Protein AF-A0A1Q8RD65-F1 (afdb_monomer_lite)

Foldseek 3Di:
DPDPPPDDDDDDDDDPVVVVVVQVVQVVVVHGPVRVVVVQVVCCVVVVDDPDDDPVVVVVVVVVVVVVVVVVVVVVCVVVVNDDDPVNCCVPVVD

pLDDT: mean 86.55, std 10.1, range [37.31, 94.0]

Structure (mmCIF, N/CA/C/O backbone):
data_AF-A0A1Q8RD65-F1
#
_entry.id   AF-A0A1Q8RD65-F1
#
loop_
_atom_site.group_PDB
_atom_site.id
_atom_site.type_symbol
_atom_site.label_atom_id
_atom_site.label_alt_id
_atom_site.label_comp_id
_atom_site.label_asym_id
_atom_site.label_entity_id
_atom_site.label_seq_id
_atom_site.pdbx_PDB_ins_code
_atom_site.Cartn_x
_atom_site.Cartn_y
_atom_site.Cartn_z
_atom_site.occupancy
_atom_site.B_iso_or_equiv
_atom_site.auth_seq_id
_atom_site.auth_comp_id
_atom_site.auth_asym_id
_atom_site.auth_atom_id
_atom_site.pdbx_PDB_model_num
ATOM 1 N N . MET A 1 1 ? 18.403 0.215 -37.304 1.00 37.31 1 MET A N 1
ATOM 2 C CA . MET A 1 1 ? 18.913 -0.964 -36.567 1.00 37.31 1 MET A CA 1
ATOM 3 C C . MET A 1 1 ? 18.157 -1.048 -35.247 1.00 37.31 1 MET A C 1
ATOM 5 O O . MET A 1 1 ? 18.375 -0.202 -34.389 1.00 37.31 1 MET A O 1
ATOM 9 N N . SER A 1 2 ? 17.192 -1.964 -35.122 1.00 42.12 2 SER A N 1
A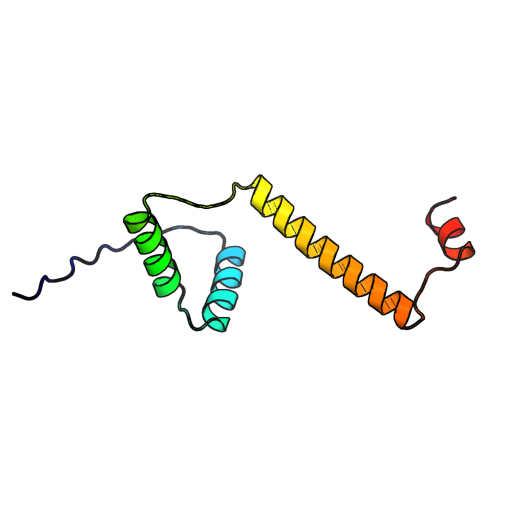TOM 10 C CA . SER A 1 2 ? 16.409 -2.131 -33.888 1.00 42.12 2 SER A CA 1
ATOM 11 C C . SER A 1 2 ? 17.323 -2.690 -32.798 1.00 42.12 2 SER A C 1
ATOM 13 O O . SER A 1 2 ? 17.916 -3.753 -32.973 1.00 42.12 2 SER A O 1
ATOM 15 N N . LYS A 1 3 ? 17.512 -1.939 -31.710 1.00 46.66 3 LYS A N 1
ATOM 16 C CA . LYS A 1 3 ? 18.319 -2.359 -30.564 1.00 46.66 3 LYS A CA 1
ATOM 17 C C . LYS A 1 3 ? 17.575 -3.528 -29.915 1.00 46.66 3 LYS A C 1
ATOM 19 O O . LYS A 1 3 ? 16.586 -3.302 -29.225 1.00 46.66 3 LYS A O 1
ATOM 24 N N . ALA A 1 4 ? 18.004 -4.763 -30.181 1.00 52.22 4 ALA A N 1
ATOM 25 C CA . ALA A 1 4 ? 17.491 -5.931 -29.478 1.00 52.22 4 ALA A CA 1
ATOM 26 C C . ALA A 1 4 ? 17.622 -5.654 -27.975 1.00 52.22 4 ALA A C 1
ATOM 28 O O . ALA A 1 4 ? 18.724 -5.429 -27.468 1.00 52.22 4 ALA A O 1
ATOM 29 N N . ALA A 1 5 ? 16.489 -5.539 -27.284 1.00 63.75 5 ALA A N 1
ATOM 30 C CA . ALA A 1 5 ? 16.483 -5.293 -25.857 1.00 63.75 5 ALA A CA 1
ATOM 31 C C . ALA A 1 5 ? 17.087 -6.531 -25.189 1.00 63.75 5 ALA A C 1
ATOM 33 O O . ALA A 1 5 ? 16.469 -7.591 -25.178 1.00 63.75 5 ALA A O 1
ATOM 34 N N . TYR A 1 6 ? 18.312 -6.415 -24.677 1.00 70.38 6 TYR A N 1
ATOM 35 C CA . TYR A 1 6 ? 18.914 -7.449 -23.844 1.00 70.38 6 TYR A CA 1
ATOM 36 C C . TYR A 1 6 ? 18.089 -7.553 -22.560 1.00 70.38 6 TYR A C 1
ATOM 38 O O . TYR A 1 6 ? 18.249 -6.755 -21.636 1.00 70.38 6 TYR A O 1
ATOM 46 N N . LEU A 1 7 ? 17.152 -8.498 -22.540 1.00 76.62 7 LEU A N 1
ATOM 47 C CA . LEU A 1 7 ? 16.328 -8.781 -21.376 1.00 76.62 7 LEU A CA 1
ATOM 48 C C . LEU A 1 7 ? 17.183 -9.524 -20.347 1.00 76.62 7 LEU A C 1
ATOM 50 O O . LEU A 1 7 ? 17.758 -10.570 -20.643 1.00 76.62 7 LEU A O 1
ATOM 54 N N . LYS A 1 8 ? 17.270 -8.972 -19.136 1.00 81.50 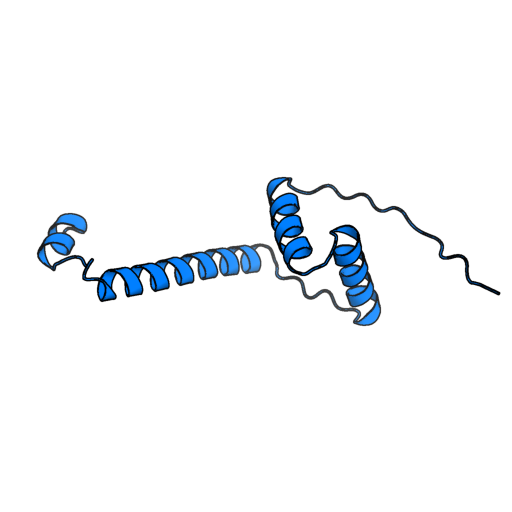8 LYS A N 1
ATOM 55 C CA . LYS A 1 8 ? 17.869 -9.645 -17.980 1.00 81.50 8 LYS A CA 1
ATOM 56 C C . LYS A 1 8 ? 16.749 -10.210 -17.116 1.00 81.50 8 LYS A C 1
ATOM 58 O O . LYS A 1 8 ? 15.819 -9.482 -16.776 1.00 81.50 8 LYS A O 1
ATOM 63 N N . SER A 1 9 ? 16.847 -11.492 -16.774 1.00 84.12 9 SER A N 1
ATOM 64 C CA . SER A 1 9 ? 15.959 -12.112 -15.789 1.00 84.12 9 SER A CA 1
ATOM 65 C C . SER A 1 9 ? 16.421 -11.748 -14.381 1.00 84.12 9 SER A C 1
ATOM 67 O O . SER A 1 9 ? 17.623 -11.726 -14.110 1.00 84.12 9 SER A O 1
ATOM 69 N N . VAL A 1 10 ? 15.471 -11.461 -13.496 1.00 82.38 10 VAL A N 1
ATOM 70 C CA . VAL A 1 10 ? 15.715 -11.164 -12.083 1.00 82.38 10 VAL A CA 1
ATOM 71 C C . VAL A 1 10 ? 14.760 -12.020 -11.265 1.00 82.38 10 VAL A C 1
ATOM 73 O O . VAL A 1 10 ? 13.559 -12.028 -11.529 1.00 82.38 10 VAL A O 1
ATOM 76 N N . ALA A 1 11 ? 15.299 -12.731 -10.279 1.00 85.81 11 ALA A N 1
ATOM 77 C CA . ALA A 1 11 ? 14.532 -13.501 -9.312 1.00 85.81 11 ALA A CA 1
ATOM 78 C C . ALA A 1 11 ? 14.809 -12.945 -7.913 1.00 85.81 11 ALA A C 1
ATOM 80 O O . ALA A 1 11 ? 15.966 -12.773 -7.532 1.00 85.81 11 ALA A O 1
ATOM 81 N N . PHE A 1 12 ? 13.751 -12.668 -7.162 1.00 84.94 12 PHE A N 1
ATOM 82 C CA . PHE A 1 12 ? 13.813 -12.222 -5.775 1.00 84.94 12 PHE A CA 1
ATOM 83 C C . PHE A 1 12 ? 12.956 -13.145 -4.915 1.00 84.94 12 PHE A C 1
ATOM 85 O O . PHE A 1 12 ? 11.945 -13.679 -5.374 1.00 84.94 12 PHE A O 1
ATOM 92 N N . LYS A 1 13 ? 13.385 -13.348 -3.670 1.00 88.56 13 LYS A N 1
ATOM 93 C CA . LYS A 1 13 ? 12.575 -14.002 -2.644 1.00 88.56 13 LYS A CA 1
ATOM 94 C C . LYS A 1 13 ? 11.850 -12.917 -1.860 1.00 88.56 13 LYS A C 1
ATOM 96 O O . LYS A 1 13 ? 12.439 -11.878 -1.580 1.00 88.56 13 LYS A O 1
ATOM 101 N N . MET A 1 14 ? 10.592 -13.164 -1.536 1.00 85.88 14 MET A N 1
ATOM 102 C CA . MET A 1 14 ? 9.749 -12.260 -0.765 1.00 85.88 14 MET A CA 1
ATOM 103 C C . MET A 1 14 ? 8.786 -13.091 0.073 1.00 85.88 14 MET A C 1
ATOM 105 O O . MET A 1 14 ? 8.477 -14.229 -0.292 1.00 85.88 14 MET A O 1
ATOM 109 N N . ASP A 1 15 ? 8.338 -12.509 1.177 1.00 91.44 15 ASP A N 1
ATOM 110 C CA . ASP A 1 15 ? 7.223 -13.028 1.953 1.00 91.44 15 ASP A CA 1
ATOM 111 C C . ASP A 1 15 ? 5.952 -13.176 1.088 1.00 91.44 15 ASP A C 1
ATOM 113 O O . ASP A 1 15 ? 5.645 -12.326 0.245 1.00 91.44 15 ASP A O 1
ATOM 117 N N . SER A 1 16 ? 5.231 -14.282 1.281 1.00 90.44 16 SER A N 1
ATOM 118 C CA . SER A 1 16 ? 4.072 -14.629 0.451 1.00 90.44 16 SER A CA 1
ATOM 119 C C . SER A 1 16 ? 2.911 -13.663 0.667 1.00 90.44 16 SER A C 1
ATOM 121 O O . SER A 1 16 ? 2.276 -13.243 -0.300 1.00 90.44 16 SER A O 1
ATOM 123 N N . ASP A 1 17 ? 2.660 -13.271 1.915 1.00 91.38 17 ASP A N 1
ATOM 124 C CA . ASP A 1 17 ? 1.510 -12.437 2.270 1.00 91.38 17 ASP A CA 1
ATOM 125 C C . ASP A 1 17 ? 1.688 -11.009 1.747 1.00 91.38 17 ASP A C 1
ATOM 127 O O . ASP A 1 17 ? 0.757 -10.397 1.206 1.00 91.38 17 ASP A O 1
ATOM 131 N N . THR A 1 18 ? 2.919 -10.506 1.823 1.00 87.81 18 THR A N 1
ATOM 132 C CA . THR A 1 18 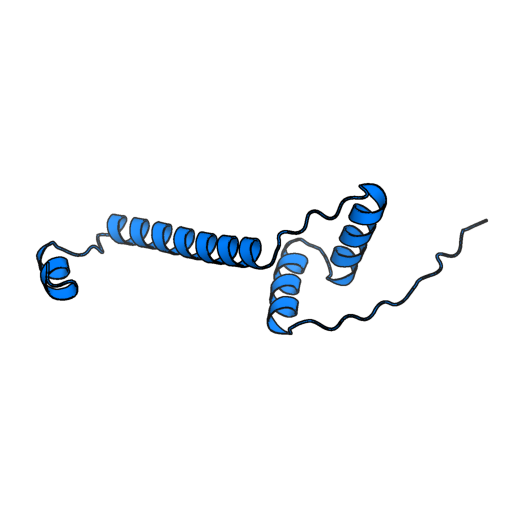? 3.331 -9.226 1.245 1.00 87.81 18 THR A CA 1
ATOM 133 C C . THR A 1 18 ? 3.149 -9.231 -0.271 1.00 87.81 18 THR A C 1
ATOM 135 O O . THR A 1 18 ? 2.559 -8.306 -0.841 1.00 87.81 18 THR A O 1
ATOM 138 N N . LEU A 1 19 ? 3.607 -10.296 -0.936 1.00 90.31 19 LEU A N 1
ATOM 139 C CA . LEU A 1 19 ? 3.502 -10.441 -2.383 1.00 90.31 19 LEU A CA 1
ATOM 140 C C . LEU A 1 19 ? 2.042 -10.485 -2.848 1.00 90.31 19 LEU A C 1
ATOM 142 O O . LEU A 1 1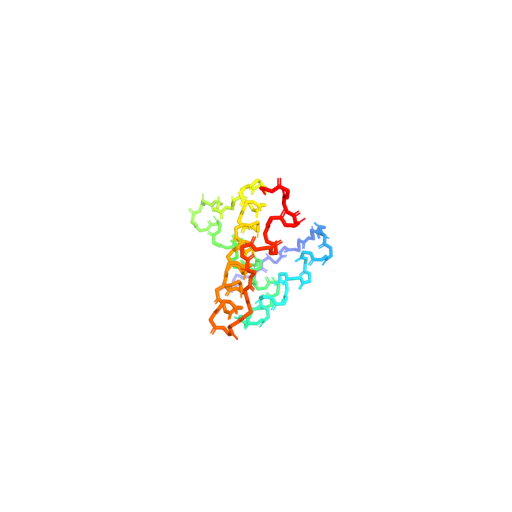9 ? 1.683 -9.819 -3.825 1.00 90.31 19 LEU A O 1
ATOM 146 N N . ASP A 1 20 ? 1.200 -11.243 -2.152 1.00 92.69 20 ASP A N 1
ATOM 147 C CA . ASP A 1 20 ? -0.217 -11.378 -2.478 1.00 92.69 20 ASP A CA 1
ATOM 148 C C . ASP A 1 20 ? -0.972 -10.068 -2.255 1.00 92.69 20 ASP A C 1
ATOM 150 O O . ASP A 1 20 ? -1.768 -9.653 -3.108 1.00 92.69 20 ASP A O 1
ATOM 154 N N . SER A 1 21 ? -0.688 -9.375 -1.153 1.00 91.12 21 SER A N 1
ATOM 155 C CA . SER A 1 21 ? -1.296 -8.082 -0.827 1.00 91.12 21 SER A CA 1
ATOM 156 C C . SER A 1 21 ? -0.919 -7.014 -1.854 1.00 91.12 21 SER A C 1
ATOM 158 O O . SER A 1 21 ? -1.801 -6.401 -2.466 1.00 91.12 21 SER A O 1
ATOM 160 N N . ALA A 1 22 ? 0.375 -6.858 -2.147 1.00 90.50 22 ALA A N 1
ATOM 161 C CA . ALA A 1 22 ? 0.854 -5.923 -3.162 1.00 90.50 22 ALA A CA 1
ATOM 162 C C . ALA A 1 22 ? 0.303 -6.263 -4.558 1.00 90.50 22 ALA A C 1
ATOM 164 O O . ALA A 1 22 ? -0.111 -5.377 -5.311 1.00 90.50 22 ALA A O 1
ATOM 165 N N . SER A 1 23 ? 0.223 -7.553 -4.900 1.00 91.06 23 SER A N 1
ATOM 166 C CA . SER A 1 23 ? -0.327 -8.008 -6.181 1.00 91.06 23 SER A CA 1
ATOM 167 C C . SER A 1 23 ? -1.804 -7.656 -6.347 1.00 91.06 23 SER A C 1
ATOM 169 O O . SER A 1 23 ? -2.214 -7.287 -7.450 1.00 91.06 23 SER A O 1
ATOM 171 N N . LYS A 1 24 ? -2.613 -7.747 -5.284 1.00 94.00 24 LYS A N 1
ATOM 172 C CA . LYS A 1 24 ? -4.026 -7.332 -5.315 1.00 94.00 24 LYS A CA 1
ATOM 173 C C . LYS A 1 24 ? -4.152 -5.832 -5.582 1.00 94.00 24 LYS A C 1
ATOM 175 O O . LYS A 1 24 ? -4.906 -5.447 -6.476 1.00 94.00 24 LYS A O 1
ATOM 180 N N . VAL A 1 25 ? -3.374 -5.005 -4.879 1.00 93.56 25 VAL A N 1
ATOM 181 C CA . VAL A 1 25 ? -3.379 -3.542 -5.055 1.00 93.56 25 VAL A CA 1
ATOM 182 C C . VAL A 1 25 ? -2.943 -3.155 -6.469 1.00 93.56 25 VAL A C 1
ATOM 184 O O . VAL A 1 25 ? -3.621 -2.370 -7.132 1.00 93.56 25 VAL A O 1
ATOM 187 N N . LEU A 1 26 ? -1.859 -3.742 -6.984 1.00 92.25 26 LEU A N 1
ATOM 188 C CA . LEU A 1 26 ? -1.389 -3.472 -8.346 1.00 92.25 26 LEU A CA 1
ATOM 189 C C . LEU A 1 26 ? -2.442 -3.841 -9.395 1.00 92.25 26 LEU A C 1
ATOM 191 O O . LEU A 1 26 ? -2.717 -3.037 -10.289 1.00 92.25 26 LEU A O 1
ATOM 195 N N . LYS A 1 27 ? -3.079 -5.013 -9.260 1.00 93.12 27 LYS A N 1
ATOM 196 C CA . LYS A 1 27 ? -4.144 -5.457 -10.172 1.00 93.12 27 LYS A CA 1
ATOM 197 C C . LYS A 1 27 ? -5.345 -4.517 -10.144 1.00 93.12 27 LYS A C 1
ATOM 199 O O . LYS A 1 27 ? -5.846 -4.170 -11.210 1.00 93.12 27 LYS A O 1
ATOM 204 N N . ALA A 1 28 ? -5.765 -4.074 -8.958 1.00 93.75 28 ALA A N 1
ATOM 205 C CA . ALA A 1 28 ? -6.851 -3.106 -8.808 1.00 93.75 28 ALA A CA 1
ATOM 206 C C . ALA A 1 28 ? -6.549 -1.774 -9.522 1.00 93.75 28 ALA A C 1
ATOM 208 O O . ALA A 1 28 ? -7.456 -1.136 -10.042 1.00 93.75 28 ALA A O 1
ATOM 209 N N . ASN A 1 29 ? -5.270 -1.400 -9.625 1.00 91.75 29 ASN A N 1
ATOM 210 C CA . ASN A 1 29 ? -4.804 -0.203 -10.330 1.00 91.75 29 ASN A CA 1
ATOM 211 C C . ASN A 1 29 ? -4.429 -0.451 -11.809 1.00 91.75 29 ASN A C 1
ATOM 213 O O . ASN A 1 29 ? -3.825 0.409 -12.447 1.00 91.75 29 ASN A O 1
ATOM 217 N N . GLY A 1 30 ? -4.753 -1.619 -12.379 1.00 90.81 30 GLY A N 1
ATOM 218 C CA . GLY A 1 30 ? -4.490 -1.932 -13.791 1.00 90.81 30 GLY A CA 1
ATOM 219 C C . GLY A 1 30 ? -3.035 -2.303 -14.113 1.00 90.81 30 GLY A C 1
ATOM 220 O O . GLY A 1 30 ? -2.625 -2.293 -15.280 1.00 90.81 30 GLY A O 1
ATOM 221 N N . TYR A 1 31 ? -2.237 -2.649 -13.101 1.00 90.38 31 TYR A N 1
ATOM 222 C CA . TYR A 1 31 ? -0.849 -3.076 -13.256 1.00 90.38 31 TYR A CA 1
ATOM 223 C C . TYR A 1 31 ? -0.672 -4.559 -12.910 1.00 90.38 31 TYR A C 1
ATOM 225 O O . TYR A 1 31 ? -1.153 -5.063 -11.902 1.00 90.38 31 TYR A O 1
ATOM 233 N N . SER A 1 32 ? 0.095 -5.277 -13.732 1.00 91.19 32 SER A N 1
ATOM 234 C CA . SER A 1 32 ? 0.674 -6.565 -13.325 1.00 91.19 32 SER A CA 1
ATOM 235 C C . SER A 1 32 ? 1.884 -6.336 -12.414 1.00 91.19 32 SER A C 1
ATOM 237 O O . SER A 1 32 ? 2.596 -5.348 -12.618 1.00 91.19 32 SER A O 1
ATOM 239 N N . LEU A 1 33 ? 2.207 -7.292 -11.538 1.00 89.25 33 LEU A N 1
ATOM 240 C CA . LEU A 1 33 ? 3.400 -7.252 -10.681 1.00 89.25 33 LEU A CA 1
ATOM 241 C C . LEU A 1 33 ? 4.693 -6.947 -11.462 1.00 89.25 33 LEU A C 1
ATOM 243 O O . LEU A 1 33 ? 5.423 -6.018 -11.125 1.00 89.25 33 LEU A O 1
ATOM 247 N N . ALA A 1 34 ? 4.936 -7.668 -12.562 1.00 88.62 34 ALA A N 1
ATOM 248 C CA . ALA A 1 34 ? 6.126 -7.477 -13.394 1.00 88.62 34 ALA A CA 1
ATOM 249 C C . ALA A 1 34 ? 6.212 -6.059 -13.989 1.00 88.62 34 ALA A C 1
ATOM 251 O O . ALA A 1 34 ? 7.279 -5.442 -13.999 1.00 88.62 34 ALA A O 1
ATOM 252 N N . LYS A 1 35 ? 5.079 -5.518 -14.459 1.00 89.81 35 LYS A N 1
ATOM 253 C CA . LYS A 1 35 ? 4.990 -4.141 -14.971 1.00 89.81 35 LYS A CA 1
ATOM 254 C C . LYS A 1 35 ? 5.248 -3.114 -13.867 1.00 89.81 35 LYS A C 1
ATOM 256 O O . LYS A 1 35 ? 6.003 -2.179 -14.113 1.00 89.81 35 LYS A O 1
ATOM 261 N N . GLY A 1 36 ? 4.672 -3.304 -12.677 1.00 89.31 36 GLY A N 1
ATOM 262 C CA . GLY A 1 36 ? 4.902 -2.438 -11.516 1.00 89.31 36 GLY A CA 1
ATOM 263 C C . GLY A 1 36 ? 6.381 -2.388 -11.134 1.00 89.31 36 GLY A C 1
ATOM 264 O O . GLY A 1 36 ? 6.977 -1.314 -11.113 1.00 89.31 36 GLY A O 1
ATOM 265 N N . MET A 1 37 ? 7.008 -3.556 -10.977 1.00 89.00 37 MET A N 1
ATOM 266 C CA . MET A 1 37 ? 8.435 -3.662 -10.658 1.00 89.00 37 MET A CA 1
ATOM 267 C C . MET A 1 37 ? 9.323 -3.043 -11.747 1.00 89.00 37 MET A C 1
ATOM 269 O O . MET A 1 37 ? 10.267 -2.310 -11.462 1.00 89.00 37 MET A O 1
ATOM 273 N N . THR A 1 38 ? 8.996 -3.282 -13.020 1.00 90.44 38 THR A N 1
ATOM 274 C CA . THR A 1 38 ? 9.735 -2.691 -14.144 1.00 90.44 38 THR A CA 1
ATOM 275 C C . THR A 1 38 ? 9.656 -1.164 -14.131 1.00 90.44 38 THR A C 1
ATOM 277 O O . THR A 1 38 ? 10.651 -0.501 -14.417 1.00 90.44 38 THR A O 1
ATOM 280 N N . LEU A 1 39 ? 8.486 -0.594 -13.830 1.00 91.06 39 LEU A N 1
ATOM 281 C CA . LEU A 1 39 ? 8.310 0.856 -13.745 1.00 91.06 39 LEU A CA 1
ATOM 282 C C . LEU A 1 39 ? 9.067 1.445 -12.556 1.00 91.06 39 LEU A C 1
ATOM 284 O O . LEU A 1 39 ? 9.738 2.457 -12.735 1.00 91.06 39 LEU A O 1
ATOM 288 N N . PHE A 1 40 ? 9.034 0.784 -11.399 1.00 90.12 40 PHE A N 1
ATOM 289 C CA . PHE A 1 40 ? 9.796 1.200 -10.226 1.00 90.12 40 PHE A CA 1
ATOM 290 C C . PHE A 1 40 ? 11.302 1.261 -10.519 1.00 90.12 40 PHE A C 1
ATOM 292 O O . PHE A 1 40 ? 11.927 2.307 -10.358 1.00 90.12 40 PHE A O 1
ATOM 299 N N . LEU A 1 41 ? 11.877 0.183 -11.061 1.00 90.50 41 LEU A N 1
ATOM 300 C CA . LEU A 1 41 ? 13.305 0.143 -11.396 1.00 90.50 41 LEU A CA 1
ATOM 301 C C . LEU A 1 41 ? 13.685 1.172 -12.471 1.00 90.50 41 LEU A C 1
ATOM 303 O O . LEU A 1 41 ? 14.756 1.774 -12.403 1.00 90.50 41 LEU A O 1
ATOM 307 N N . LYS A 1 42 ? 12.808 1.407 -13.459 1.00 91.62 42 LYS A N 1
ATOM 308 C CA . LYS A 1 42 ? 13.001 2.482 -14.445 1.00 91.62 42 LYS A CA 1
ATOM 309 C C . LYS A 1 42 ? 12.981 3.858 -13.789 1.00 91.62 42 LYS A C 1
ATOM 311 O O . LYS A 1 42 ? 13.809 4.684 -14.157 1.00 91.62 42 LYS A O 1
ATOM 316 N N . ASN A 1 43 ? 12.074 4.092 -12.842 1.00 90.38 43 ASN A N 1
ATOM 317 C CA . ASN A 1 43 ? 11.994 5.349 -12.112 1.00 90.38 43 ASN A CA 1
ATOM 318 C C . ASN A 1 43 ? 13.300 5.614 -11.361 1.00 90.38 43 ASN A C 1
ATOM 320 O O . ASN A 1 43 ? 13.956 6.602 -11.661 1.00 90.38 43 ASN A O 1
ATOM 324 N N . VAL A 1 44 ? 13.756 4.672 -10.529 1.00 92.44 44 VAL A N 1
ATOM 325 C CA . VAL A 1 44 ? 15.038 4.769 -9.801 1.00 92.44 44 VAL A CA 1
ATOM 326 C C . VAL A 1 44 ? 16.210 5.028 -10.754 1.00 92.44 44 VAL A C 1
ATOM 328 O O . VAL A 1 44 ? 17.067 5.877 -10.506 1.00 92.44 44 VAL A O 1
ATOM 331 N N . ALA A 1 45 ? 16.251 4.329 -11.893 1.00 91.44 45 ALA A N 1
ATOM 332 C CA . ALA A 1 45 ? 17.311 4.510 -12.879 1.00 91.44 45 ALA A CA 1
ATOM 333 C C . ALA A 1 45 ? 17.308 5.905 -13.532 1.00 91.44 45 ALA A C 1
ATOM 335 O O . ALA A 1 45 ? 18.379 6.367 -13.940 1.00 91.44 45 ALA A O 1
ATOM 336 N N . ILE A 1 46 ? 16.147 6.555 -13.651 1.00 92.38 46 ILE A N 1
ATOM 337 C CA . ILE A 1 46 ? 15.980 7.889 -14.244 1.00 92.38 46 ILE A CA 1
ATOM 338 C C . ILE A 1 46 ? 16.186 8.983 -13.192 1.00 92.38 46 ILE A C 1
ATOM 340 O O . ILE A 1 46 ? 16.990 9.883 -13.421 1.00 92.38 46 ILE A O 1
ATOM 344 N N . THR A 1 47 ? 15.505 8.895 -12.046 1.00 91.81 47 THR A N 1
ATOM 345 C CA . THR A 1 47 ? 15.541 9.901 -10.970 1.00 91.81 47 THR A CA 1
ATOM 346 C C . THR A 1 47 ? 16.833 9.864 -10.169 1.00 91.81 47 THR A C 1
ATOM 348 O O . THR A 1 47 ? 17.164 10.842 -9.508 1.00 91.81 47 THR A O 1
ATOM 351 N N . LYS A 1 48 ? 17.574 8.747 -10.229 1.00 90.31 48 LYS A N 1
ATOM 352 C CA . LYS A 1 48 ? 18.777 8.497 -9.419 1.00 90.31 48 LYS A CA 1
ATOM 353 C C . LYS A 1 48 ? 18.514 8.568 -7.911 1.00 90.31 48 LYS A C 1
ATOM 355 O O . LYS A 1 48 ? 19.456 8.738 -7.144 1.00 90.31 48 LYS A O 1
ATOM 360 N N . SER A 1 49 ? 17.261 8.399 -7.499 1.00 88.25 49 SER A N 1
ATOM 361 C CA . SER A 1 49 ? 16.840 8.361 -6.102 1.00 88.25 49 SER A CA 1
ATOM 362 C C . SER A 1 49 ? 16.076 7.074 -5.812 1.00 88.25 49 SER A C 1
ATOM 364 O O . SER A 1 49 ? 15.375 6.539 -6.676 1.00 88.25 49 SER A O 1
ATOM 366 N N . VAL A 1 50 ? 16.222 6.584 -4.584 1.00 85.38 50 VAL A N 1
ATOM 367 C CA . VAL A 1 50 ? 15.379 5.533 -4.019 1.00 85.38 50 VAL A CA 1
ATOM 368 C C . VAL A 1 50 ? 14.612 6.189 -2.887 1.00 85.38 50 VAL A C 1
ATOM 370 O O . VAL A 1 50 ? 15.195 6.502 -1.856 1.00 85.38 50 VAL A O 1
ATOM 373 N N . ASP A 1 51 ? 13.337 6.454 -3.135 1.00 80.62 51 ASP A N 1
ATOM 374 C CA . ASP A 1 51 ? 12.417 7.014 -2.150 1.00 80.62 51 ASP A CA 1
ATOM 375 C C . ASP A 1 51 ? 11.590 5.858 -1.585 1.00 80.62 51 ASP A C 1
ATOM 377 O O . ASP A 1 51 ? 10.479 5.576 -2.037 1.00 80.62 51 ASP A O 1
ATOM 381 N N . LEU A 1 52 ? 12.238 5.066 -0.730 1.00 86.19 52 LEU A N 1
ATOM 382 C CA . LEU A 1 52 ? 11.607 3.977 -0.000 1.00 86.19 52 LEU A CA 1
ATOM 383 C C . LEU A 1 52 ? 11.743 4.283 1.491 1.00 86.19 52 LEU A C 1
ATOM 385 O O . LEU A 1 52 ? 12.876 4.511 1.921 1.00 86.19 52 LEU A O 1
ATOM 389 N N . PRO A 1 53 ? 10.633 4.274 2.246 1.00 85.12 53 PRO A N 1
ATOM 390 C CA . PRO A 1 53 ? 10.691 4.378 3.693 1.00 85.12 53 PRO A CA 1
ATOM 391 C C . PRO A 1 53 ? 11.458 3.197 4.287 1.00 85.12 53 PRO A C 1
ATOM 393 O O . PRO A 1 53 ? 11.512 2.112 3.689 1.00 85.12 53 PRO A O 1
ATOM 396 N N . ASP A 1 54 ? 12.058 3.410 5.452 1.00 89.81 54 ASP A N 1
ATOM 397 C CA . ASP A 1 54 ? 12.650 2.315 6.212 1.00 89.81 54 ASP A CA 1
ATOM 398 C C . ASP A 1 54 ? 11.578 1.421 6.871 1.00 89.81 54 ASP A C 1
ATOM 400 O O . ASP A 1 54 ? 10.369 1.638 6.740 1.00 89.81 54 ASP A O 1
ATOM 404 N N . GLU A 1 55 ? 12.014 0.335 7.514 1.00 87.19 55 GLU A N 1
ATOM 405 C CA . GLU A 1 55 ? 11.096 -0.625 8.141 1.00 87.19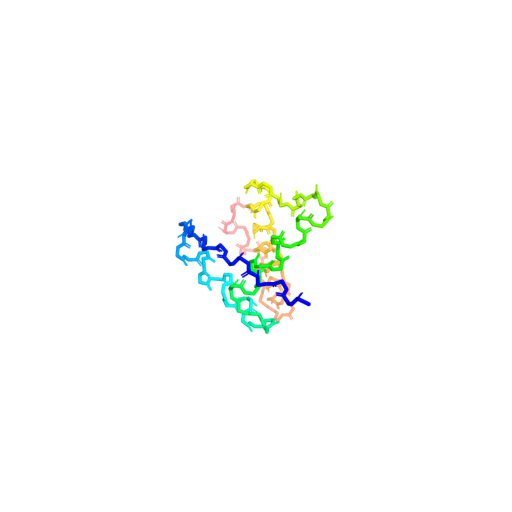 55 GLU A CA 1
ATOM 406 C C . GLU A 1 55 ? 10.272 0.012 9.269 1.00 87.19 55 GLU A C 1
ATOM 408 O O . GLU A 1 55 ? 9.089 -0.301 9.404 1.00 87.19 55 GLU A O 1
ATOM 413 N N . GLU A 1 56 ? 10.864 0.932 10.034 1.00 89.06 56 GLU A N 1
ATOM 414 C CA . GLU A 1 56 ? 10.192 1.622 11.137 1.00 89.06 56 GLU A CA 1
ATOM 415 C C . GLU A 1 56 ? 9.135 2.595 10.601 1.00 89.06 56 GLU A C 1
ATOM 417 O O . GLU A 1 56 ? 8.003 2.629 11.083 1.00 89.06 56 GLU A O 1
ATOM 422 N N . GLU A 1 57 ? 9.462 3.352 9.556 1.00 90.12 57 GLU A N 1
ATOM 423 C CA . GLU A 1 57 ? 8.528 4.235 8.861 1.00 90.12 57 GLU A CA 1
ATOM 424 C C . GLU A 1 57 ? 7.350 3.456 8.255 1.00 90.12 57 GLU A C 1
ATOM 426 O O . GLU A 1 57 ? 6.200 3.893 8.361 1.00 90.12 57 GLU A O 1
ATOM 431 N N . LEU A 1 58 ? 7.604 2.281 7.669 1.00 89.19 58 LEU A N 1
ATOM 432 C CA . LEU A 1 58 ? 6.552 1.403 7.147 1.00 89.19 58 LEU A CA 1
ATOM 433 C C . LEU A 1 58 ? 5.639 0.856 8.248 1.00 89.19 58 LEU A C 1
ATOM 435 O O . LEU A 1 58 ? 4.418 0.821 8.070 1.00 89.19 58 LEU A O 1
ATOM 439 N N . GLU A 1 59 ? 6.206 0.428 9.376 1.00 88.38 59 GLU A N 1
ATOM 440 C CA . GLU A 1 59 ? 5.435 -0.061 10.520 1.00 88.38 59 GLU A CA 1
ATOM 441 C C . GLU A 1 59 ? 4.584 1.059 11.135 1.00 88.38 59 GLU A C 1
ATOM 443 O O . GLU A 1 59 ? 3.389 0.875 11.384 1.00 88.38 59 GLU A O 1
ATOM 448 N N . ASN A 1 60 ? 5.162 2.251 11.288 1.00 90.00 60 ASN A N 1
ATOM 449 C CA . ASN A 1 60 ? 4.459 3.432 11.776 1.00 90.00 60 ASN A CA 1
ATOM 450 C C . ASN A 1 60 ? 3.294 3.826 10.861 1.00 90.00 60 ASN A C 1
ATOM 452 O O . ASN A 1 60 ? 2.194 4.086 11.351 1.00 90.00 60 ASN A O 1
ATOM 456 N N . GLU A 1 61 ? 3.493 3.826 9.540 1.00 89.75 61 GLU A N 1
ATOM 457 C CA . GLU A 1 61 ? 2.420 4.118 8.583 1.00 89.75 61 GLU A CA 1
ATOM 458 C C . GLU A 1 61 ? 1.304 3.065 8.656 1.00 89.75 61 GLU A C 1
ATOM 460 O O . GLU A 1 61 ? 0.115 3.398 8.632 1.00 89.75 61 GLU A O 1
ATOM 465 N N . PHE A 1 62 ? 1.657 1.786 8.813 1.00 88.38 62 PHE A N 1
ATOM 466 C CA . PHE A 1 62 ? 0.674 0.721 8.993 1.00 88.38 62 PHE A CA 1
ATOM 467 C C . PHE A 1 62 ? -0.167 0.923 10.263 1.00 88.38 62 PHE A C 1
ATOM 469 O O . PHE A 1 62 ? -1.401 0.890 10.193 1.00 88.38 62 PHE A O 1
ATOM 476 N N . LEU A 1 63 ? 0.477 1.192 11.404 1.00 91.50 63 LEU A N 1
ATOM 477 C CA . LEU A 1 63 ? -0.199 1.484 12.672 1.00 91.50 63 LEU A CA 1
ATOM 478 C C . LEU A 1 63 ? -1.080 2.731 12.565 1.00 91.50 63 LEU A C 1
ATOM 480 O O . LEU A 1 63 ? -2.219 2.741 13.040 1.00 91.50 63 LEU A O 1
ATOM 484 N N . PHE A 1 64 ? -0.594 3.770 11.889 1.00 92.50 64 PHE A N 1
ATOM 485 C CA . PHE A 1 64 ? -1.349 4.996 11.665 1.00 92.50 64 PHE A CA 1
ATOM 486 C C . PHE A 1 64 ? -2.615 4.746 10.834 1.00 92.50 64 PHE A C 1
ATOM 488 O O . PHE A 1 64 ? -3.699 5.229 11.176 1.00 92.50 64 PHE A O 1
ATOM 495 N N . MET A 1 65 ? -2.518 3.933 9.780 1.00 90.56 65 MET A N 1
ATOM 496 C CA . MET A 1 65 ? -3.668 3.549 8.960 1.00 90.56 65 MET A CA 1
ATOM 497 C C . MET A 1 65 ? -4.687 2.711 9.740 1.00 90.56 65 MET A C 1
ATOM 499 O O . MET A 1 65 ? -5.895 2.907 9.575 1.00 90.56 65 MET A O 1
ATOM 503 N N . GLN A 1 66 ? -4.231 1.821 10.626 1.00 91.69 66 GLN A N 1
ATOM 504 C CA . GLN A 1 66 ? -5.117 1.092 11.537 1.00 91.69 66 GLN A CA 1
ATOM 505 C C . GLN A 1 66 ? -5.839 2.035 12.502 1.00 91.69 66 GLN A C 1
ATOM 507 O O . GLN A 1 66 ? -7.065 1.972 12.607 1.00 91.69 66 GLN A O 1
ATOM 512 N N . LEU A 1 67 ? -5.108 2.954 13.136 1.00 93.25 67 LEU A N 1
ATOM 513 C CA . LEU A 1 67 ? -5.674 3.939 14.054 1.00 93.25 67 LEU A CA 1
ATOM 514 C C . LEU A 1 67 ? -6.722 4.813 13.361 1.00 93.25 67 LEU A C 1
ATOM 516 O O . LEU A 1 67 ? -7.810 5.024 13.891 1.00 93.25 67 LEU A O 1
ATOM 520 N N . LYS A 1 68 ? -6.433 5.293 12.148 1.00 91.56 68 LYS A N 1
ATOM 521 C CA . LYS A 1 68 ? -7.379 6.092 11.361 1.00 91.56 68 LYS A CA 1
ATOM 522 C C . LYS A 1 68 ? -8.670 5.323 11.078 1.00 91.56 68 LYS A C 1
ATOM 524 O O . LYS A 1 68 ? -9.756 5.892 11.184 1.00 91.56 68 LYS A O 1
ATOM 529 N N . ASN A 1 69 ? -8.563 4.040 10.735 1.00 92.44 69 ASN A N 1
ATOM 530 C CA . ASN A 1 69 ? -9.729 3.185 10.524 1.00 92.44 69 ASN A CA 1
ATOM 531 C C . ASN A 1 69 ? -10.523 2.980 11.819 1.00 92.44 69 ASN A C 1
ATOM 533 O O . ASN A 1 69 ? -11.747 3.101 11.792 1.00 92.44 69 ASN A O 1
ATOM 537 N N . GLU A 1 70 ? -9.849 2.732 12.945 1.00 92.25 70 GLU A N 1
ATOM 538 C CA . GLU A 1 70 ? -10.509 2.597 14.244 1.00 92.25 70 GLU A CA 1
ATOM 539 C C . GLU A 1 70 ? -11.243 3.883 14.633 1.00 92.25 70 GLU A C 1
ATOM 541 O O . GLU A 1 70 ? -12.421 3.834 14.975 1.00 92.25 70 GLU A O 1
ATOM 546 N N . VAL A 1 71 ? -10.590 5.042 14.528 1.00 92.50 71 VAL A N 1
ATOM 547 C CA . VAL A 1 71 ? -11.204 6.339 14.840 1.00 92.50 71 VAL A CA 1
ATOM 548 C C . VAL A 1 71 ? -12.433 6.580 13.968 1.00 92.50 71 VAL A C 1
ATOM 550 O O . VAL A 1 71 ? -13.487 6.935 14.492 1.00 92.50 71 VAL A O 1
ATOM 553 N N . ASN A 1 72 ? -12.340 6.341 12.658 1.00 91.56 72 ASN A N 1
ATOM 554 C CA . ASN A 1 72 ? -13.483 6.493 11.755 1.00 91.56 72 ASN A CA 1
ATOM 555 C C . ASN A 1 72 ? -14.647 5.575 12.147 1.00 91.56 72 ASN A C 1
ATOM 557 O O . ASN A 1 72 ? -15.797 6.015 12.150 1.00 91.56 72 ASN A O 1
ATOM 561 N N . GLN A 1 73 ? -14.352 4.326 12.520 1.00 91.94 73 GLN A N 1
ATOM 562 C CA . GLN A 1 73 ? -15.365 3.391 12.998 1.00 91.94 73 GLN A CA 1
ATOM 563 C C . GLN A 1 73 ? -16.003 3.881 14.302 1.00 91.94 73 GLN A C 1
ATOM 565 O O . GLN A 1 73 ? -17.223 3.929 14.398 1.00 91.94 73 GLN A O 1
ATOM 570 N N . ARG A 1 74 ? -15.205 4.321 15.281 1.00 88.75 74 ARG A N 1
ATOM 571 C CA . ARG A 1 74 ? -15.709 4.843 16.563 1.00 88.75 74 ARG A CA 1
ATOM 572 C C . ARG A 1 74 ? -16.575 6.084 16.386 1.00 88.75 74 ARG A C 1
ATOM 574 O O . ARG A 1 74 ? -17.588 6.222 17.063 1.00 88.75 74 ARG A O 1
ATOM 581 N N . VAL A 1 75 ? -16.204 6.978 15.471 1.00 90.25 75 VAL A N 1
ATOM 582 C CA . VAL A 1 75 ? -17.024 8.148 15.132 1.00 90.25 75 VAL A CA 1
ATOM 583 C C . VAL A 1 75 ? -18.370 7.710 14.553 1.00 90.25 75 VAL A C 1
ATOM 585 O O . VAL A 1 75 ? -19.402 8.234 14.970 1.00 90.25 75 VAL A O 1
ATOM 588 N N . ALA A 1 76 ? -18.382 6.731 13.645 1.00 91.44 76 ALA A N 1
ATOM 589 C CA . ALA A 1 76 ? -19.619 6.180 13.096 1.00 91.44 76 ALA A CA 1
ATOM 590 C C . ALA A 1 76 ? -20.474 5.479 14.171 1.00 91.44 76 ALA A C 1
ATOM 592 O O . ALA A 1 76 ? -21.692 5.666 14.204 1.00 91.44 76 ALA A O 1
ATOM 593 N N . ASP A 1 77 ? -19.850 4.735 15.089 1.00 91.25 77 ASP A N 1
ATOM 594 C CA . ASP A 1 77 ? -20.526 4.090 16.219 1.00 91.25 77 ASP A CA 1
ATOM 595 C C . ASP A 1 77 ? -21.247 5.143 17.076 1.00 91.25 77 ASP A C 1
ATOM 597 O O . ASP A 1 77 ? -22.460 5.056 17.265 1.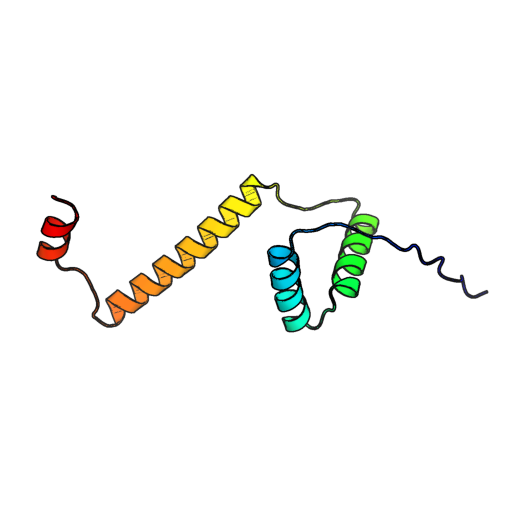00 91.25 77 ASP A O 1
ATOM 601 N N . VAL A 1 78 ? -20.546 6.207 17.483 1.00 88.25 78 VAL A N 1
ATOM 602 C CA . VAL A 1 78 ? -21.131 7.309 18.267 1.00 88.25 78 VAL A CA 1
ATOM 603 C C . VAL A 1 78 ? -22.276 7.987 17.511 1.00 88.25 78 VAL A C 1
ATOM 605 O O . VAL A 1 78 ? -23.343 8.204 18.083 1.00 88.25 78 VAL A O 1
ATOM 608 N N . GLN A 1 79 ? -22.097 8.284 16.220 1.00 88.69 79 GLN A N 1
ATOM 609 C CA . GLN A 1 79 ? -23.144 8.888 15.384 1.00 88.69 79 GLN A CA 1
ATOM 610 C C . GLN A 1 79 ? -24.382 7.992 15.238 1.00 88.69 79 GLN A C 1
ATOM 612 O O . GLN A 1 79 ? -25.496 8.498 15.130 1.00 88.69 79 GLN A O 1
ATOM 617 N N . SER A 1 80 ? -24.197 6.671 15.259 1.00 91.25 80 SER A N 1
ATOM 618 C CA . SER A 1 80 ? -25.281 5.683 15.225 1.00 91.25 80 SER A CA 1
ATOM 619 C C . SER A 1 80 ? -25.907 5.396 16.597 1.00 91.25 80 SER A C 1
ATOM 621 O O . SER A 1 80 ? -26.806 4.562 16.692 1.00 91.25 80 SER A O 1
ATOM 623 N N . GLY A 1 81 ? -25.473 6.096 17.653 1.00 87.38 81 GLY A N 1
ATOM 624 C CA . GLY A 1 81 ? -25.978 5.931 19.018 1.00 87.38 81 GLY A CA 1
ATOM 625 C C . GLY A 1 81 ? -25.324 4.789 19.803 1.00 87.38 81 GLY A C 1
ATOM 626 O O . GLY A 1 81 ? -25.745 4.509 20.921 1.00 87.38 81 GLY A O 1
ATOM 627 N N . ASN A 1 82 ? -24.283 4.156 19.257 1.00 86.00 82 ASN A N 1
ATOM 628 C CA . ASN A 1 82 ? -23.487 3.136 19.933 1.00 86.00 82 ASN A CA 1
ATOM 629 C C . ASN A 1 82 ? -22.297 3.795 20.645 1.00 86.00 82 ASN A C 1
ATOM 631 O O . ASN A 1 82 ? -21.216 3.947 20.077 1.00 86.00 82 ASN A O 1
ATOM 635 N N . TYR A 1 83 ? -22.493 4.200 21.898 1.00 84.50 83 TYR A N 1
ATOM 636 C CA . TYR A 1 83 ? -21.448 4.797 22.730 1.00 84.50 83 TYR A CA 1
ATOM 637 C C . TYR A 1 83 ? -21.466 4.229 24.151 1.00 84.50 83 TYR A C 1
ATOM 639 O O . TYR A 1 83 ? -22.482 3.721 24.621 1.00 84.50 83 TYR A O 1
ATOM 647 N N . TYR A 1 84 ? -20.323 4.315 24.831 1.00 83.88 84 TYR A N 1
ATOM 648 C CA . TYR A 1 84 ? -20.212 3.947 26.241 1.00 83.88 84 TYR A CA 1
ATOM 649 C C . TYR A 1 84 ? -20.737 5.082 27.114 1.00 83.88 84 TYR A C 1
ATOM 651 O O . TYR A 1 84 ? -20.413 6.248 26.881 1.00 83.88 84 TYR A O 1
ATOM 659 N N . THR A 1 85 ? -21.531 4.743 28.123 1.00 84.88 85 THR A N 1
ATOM 660 C CA . THR A 1 85 ? -21.945 5.684 29.166 1.00 84.88 85 THR A CA 1
ATOM 661 C C . THR A 1 85 ? -20.848 5.844 30.216 1.00 84.88 85 THR A C 1
ATOM 663 O O . THR A 1 85 ? -19.974 4.989 30.349 1.00 84.88 85 THR A O 1
ATOM 666 N N . ASP A 1 86 ? -20.924 6.901 31.025 1.00 84.62 86 ASP A N 1
ATOM 667 C CA . ASP A 1 86 ? -19.978 7.127 32.127 1.00 84.62 86 ASP A CA 1
ATOM 668 C C . ASP A 1 86 ? -19.882 5.915 33.067 1.00 84.62 86 ASP A C 1
ATOM 670 O O . ASP A 1 86 ? -18.795 5.546 33.508 1.00 84.62 86 ASP A O 1
ATOM 674 N N . LYS A 1 87 ? -21.011 5.236 33.318 1.00 87.75 87 LYS A N 1
ATOM 675 C CA . LYS A 1 87 ? -21.054 4.016 34.133 1.00 87.75 87 LYS A CA 1
ATOM 676 C C . LYS A 1 87 ? -20.266 2.871 33.488 1.00 87.75 87 LYS A C 1
ATOM 678 O O . LYS A 1 87 ? -19.520 2.189 34.187 1.00 87.75 87 LYS A O 1
ATOM 683 N N . ASP A 1 88 ? -20.405 2.687 32.176 1.00 86.38 88 ASP A N 1
ATOM 684 C CA . ASP A 1 88 ? -19.684 1.645 31.435 1.00 86.38 88 ASP A CA 1
ATOM 685 C C . ASP A 1 88 ? -18.170 1.900 31.452 1.00 86.38 88 ASP A C 1
ATOM 687 O O . ASP A 1 88 ? -17.371 0.966 31.523 1.00 86.38 88 ASP A O 1
ATOM 691 N N . LEU A 1 89 ? -17.765 3.173 31.401 1.00 85.31 89 LEU A N 1
ATOM 692 C CA . LEU A 1 89 ? -16.359 3.573 31.447 1.00 85.31 89 LEU A CA 1
ATOM 693 C C . LEU A 1 89 ? -15.742 3.337 32.832 1.00 85.31 89 LEU A C 1
ATOM 695 O O . LEU A 1 89 ? -14.637 2.800 32.911 1.00 85.31 89 LEU A O 1
ATOM 699 N N . VAL A 1 90 ? -16.463 3.674 33.905 1.00 87.19 90 VAL A N 1
ATOM 700 C CA . VAL A 1 90 ? -16.053 3.410 35.296 1.00 87.19 90 VAL A CA 1
ATOM 701 C C . VAL A 1 90 ? -15.890 1.909 35.547 1.00 87.19 90 VAL A C 1
ATOM 703 O O . VAL A 1 90 ? -14.863 1.479 36.066 1.00 87.19 90 VAL A O 1
ATOM 706 N N . GLU A 1 91 ? -16.852 1.087 35.120 1.00 89.19 91 GLU A N 1
ATOM 707 C CA . GLU A 1 91 ? -16.792 -0.370 35.304 1.00 89.19 91 GLU A CA 1
ATOM 708 C C . GLU A 1 91 ? -15.645 -1.012 34.511 1.00 89.19 91 GLU A C 1
ATOM 710 O O . GLU A 1 91 ? -14.965 -1.912 35.004 1.00 89.19 91 GLU A O 1
ATOM 715 N N . ARG A 1 92 ? -15.390 -0.531 33.289 1.00 87.12 92 ARG A N 1
ATOM 716 C CA . ARG A 1 92 ? -14.377 -1.109 32.400 1.00 87.12 92 ARG A CA 1
ATOM 717 C C . ARG A 1 92 ? -12.948 -0.700 32.742 1.00 87.12 92 ARG A C 1
ATOM 719 O O . ARG A 1 92 ? -12.041 -1.515 32.582 1.00 87.12 92 ARG A O 1
ATOM 726 N N . TYR A 1 93 ? -12.741 0.553 33.136 1.00 88.12 93 TYR A N 1
ATOM 727 C CA . TYR A 1 93 ? -11.405 1.119 33.341 1.00 88.12 93 TYR A CA 1
ATOM 728 C C . TYR A 1 93 ? -11.060 1.362 34.813 1.00 88.12 93 TYR A C 1
ATOM 730 O O . TYR A 1 93 ? -9.924 1.729 35.103 1.00 88.12 93 TYR A O 1
ATOM 738 N N . GLY A 1 94 ? -11.996 1.126 35.739 1.00 81.19 94 GLY A N 1
ATOM 739 C CA . GLY A 1 94 ? -11.776 1.314 37.175 1.00 81.19 94 GLY A CA 1
ATOM 740 C C . GLY A 1 94 ? -11.508 2.770 37.565 1.00 81.19 94 GLY A C 1
ATOM 741 O O . GLY A 1 94 ? -10.739 3.007 38.495 1.00 81.19 94 GLY A O 1
ATOM 742 N N . LEU A 1 95 ? -12.082 3.712 36.807 1.00 71.12 95 LEU A N 1
ATOM 743 C CA . LEU A 1 95 ? -11.966 5.161 37.006 1.00 71.12 95 LEU A CA 1
ATOM 744 C C . LEU A 1 95 ? -12.877 5.672 38.125 1.00 71.12 95 LEU A C 1
ATOM 746 O O . LEU A 1 95 ? -13.985 5.115 38.283 1.00 71.12 95 LEU A O 1
#

Radius of gyration: 22.72 Å; chains: 1; bounding box: 45×24×74 Å

Secondary structure (DSSP, 8-state):
------PPP------HHHHHHHHHHHHHTT--HHHHHHHHHHHHHHH-------HHHHHHHHHHHHHHHHHHHHHHHHHTT----HHHHHHHH--

Sequence (95 aa):
MSKAAYLKSVAFKMDSDTLDSASKVLKANGYSLAKGMTLFLKNVAITKSVDLPDEEELENEFLFMQLKNEVNQRVADVQSGNYYTDKDLVERYGL